Protein AF-A0A964XLP4-F1 (afdb_monomer_lite)

Structure (mmCIF, N/CA/C/O backbone):
data_AF-A0A964XLP4-F1
#
_entry.id   AF-A0A964XLP4-F1
#
loop_
_atom_site.group_PDB
_atom_site.id
_atom_site.type_symbol
_atom_site.label_atom_id
_atom_site.label_alt_id
_atom_site.label_comp_id
_atom_site.label_asym_id
_atom_site.label_entity_id
_atom_site.label_seq_id
_atom_site.pdbx_PDB_ins_code
_atom_site.Cartn_x
_atom_site.Cartn_y
_atom_site.Cartn_z
_atom_site.occupancy
_atom_site.B_iso_or_equiv
_atom_site.auth_seq_id
_atom_site.auth_comp_id
_atom_site.auth_asym_id
_atom_site.auth_atom_id
_atom_site.pdbx_PDB_model_num
ATOM 1 N N . MET A 1 1 ? -45.013 53.473 28.215 1.00 41.84 1 MET A N 1
ATOM 2 C CA . MET A 1 1 ? -43.738 53.244 28.934 1.00 41.84 1 MET A CA 1
ATOM 3 C C . MET A 1 1 ? -42.730 52.630 27.976 1.00 41.84 1 MET A C 1
ATOM 5 O O . MET A 1 1 ? -43.106 51.707 27.274 1.00 41.84 1 MET A O 1
ATOM 9 N N . ARG A 1 2 ? -41.480 53.121 28.043 1.00 40.34 2 ARG A N 1
ATOM 10 C CA . ARG A 1 2 ? -40.245 52.677 27.354 1.00 40.34 2 ARG A CA 1
ATOM 11 C C . ARG A 1 2 ? -40.160 52.920 25.839 1.00 40.34 2 ARG A C 1
ATOM 13 O O . ARG A 1 2 ? -41.098 52.615 25.129 1.00 40.34 2 ARG A O 1
ATOM 20 N N . LYS A 1 3 ? -39.030 53.311 25.247 1.00 38.38 3 LYS A N 1
ATOM 21 C CA . LYS A 1 3 ? -37.890 54.222 25.530 1.00 38.38 3 LYS A CA 1
ATOM 22 C C . LYS A 1 3 ? -36.868 53.878 24.427 1.00 38.38 3 LYS A C 1
ATOM 24 O O . LYS A 1 3 ? -36.442 52.736 24.420 1.00 38.38 3 LYS A O 1
ATOM 29 N N . TYR A 1 4 ? -36.497 54.869 23.603 1.00 44.38 4 TYR A N 1
ATOM 30 C CA . TYR A 1 4 ? -35.255 55.028 22.806 1.00 44.38 4 TYR A CA 1
ATOM 31 C C . TYR A 1 4 ? -34.842 53.901 21.824 1.00 44.38 4 TYR A C 1
ATOM 33 O O . TYR A 1 4 ? -34.983 52.726 22.102 1.00 44.38 4 TYR A O 1
ATOM 41 N N . GLY A 1 5 ? -34.266 54.166 20.655 1.00 41.31 5 GLY A N 1
ATOM 42 C CA . GLY A 1 5 ? -33.789 55.413 20.075 1.00 41.31 5 GLY A CA 1
ATOM 43 C C . GLY A 1 5 ? -33.195 55.130 18.692 1.00 41.31 5 GLY A C 1
ATOM 44 O O . GLY A 1 5 ? -32.629 54.067 18.449 1.00 41.31 5 GLY A O 1
ATOM 45 N N . LEU A 1 6 ? -33.363 56.093 17.788 1.00 47.62 6 LEU A N 1
ATOM 46 C CA . LEU A 1 6 ? -32.615 56.199 16.542 1.00 47.62 6 LEU A CA 1
ATOM 47 C C . LEU A 1 6 ? -31.110 56.295 16.841 1.00 47.62 6 LEU A C 1
ATOM 49 O O . LEU A 1 6 ? -30.729 56.980 17.790 1.00 47.62 6 LEU A O 1
ATOM 53 N N . SER A 1 7 ? -30.258 55.792 15.948 1.00 43.19 7 SER A N 1
ATOM 54 C CA . SER A 1 7 ? -29.447 56.686 15.103 1.00 43.19 7 SER A CA 1
ATOM 55 C C . SER A 1 7 ? -28.602 55.924 14.089 1.00 43.19 7 SER A C 1
ATOM 57 O O . SER A 1 7 ? -27.935 54.942 14.389 1.00 43.19 7 SER A O 1
ATOM 59 N N . ARG A 1 8 ? -28.667 56.442 12.864 1.00 48.50 8 ARG A N 1
ATOM 60 C CA . ARG A 1 8 ? -27.792 56.167 11.726 1.00 48.50 8 ARG A CA 1
ATOM 61 C C . ARG A 1 8 ? -26.376 56.648 12.044 1.00 48.50 8 ARG A C 1
ATOM 63 O O . ARG A 1 8 ? -26.252 57.716 12.635 1.00 48.50 8 ARG A O 1
ATOM 70 N N . LEU A 1 9 ? -25.349 55.986 11.516 1.00 43.62 9 LEU A N 1
ATOM 71 C CA . LEU A 1 9 ? -24.150 56.704 11.091 1.00 43.62 9 LEU A CA 1
ATOM 72 C C . LEU A 1 9 ? -23.551 56.076 9.828 1.00 43.62 9 LEU A C 1
ATOM 74 O O . LEU A 1 9 ? -23.306 54.877 9.738 1.00 43.62 9 LEU A O 1
ATOM 78 N N . THR A 1 10 ? -23.399 56.951 8.850 1.00 45.78 10 THR A N 1
ATOM 79 C CA . THR A 1 10 ? -22.838 56.788 7.512 1.00 45.78 10 THR A CA 1
ATOM 80 C C . THR A 1 10 ? -21.371 57.265 7.543 1.00 45.78 10 THR A C 1
ATOM 82 O O . THR A 1 10 ? -20.987 57.908 8.518 1.00 45.78 10 THR A O 1
ATOM 85 N N . VAL A 1 11 ? -20.649 57.107 6.415 1.00 40.97 11 VAL A N 1
ATOM 86 C CA . VAL A 1 11 ? -19.516 57.960 5.948 1.00 40.97 11 VAL A CA 1
ATOM 87 C C . VAL A 1 11 ? -18.145 57.625 6.593 1.00 40.97 11 VAL A C 1
A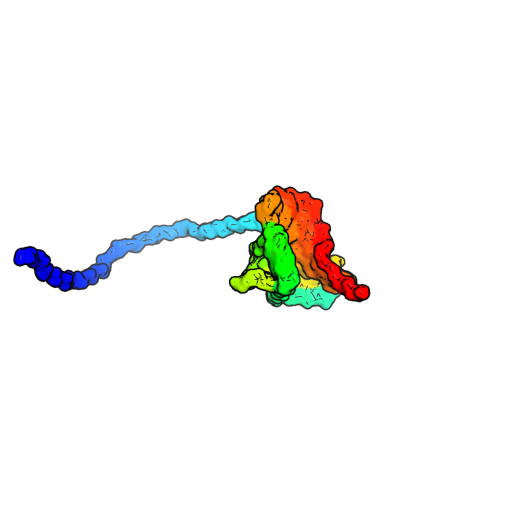TOM 89 O O . VAL A 1 11 ? -18.077 57.403 7.788 1.00 40.97 11 VAL A O 1
ATOM 92 N N . VAL A 1 12 ? -16.984 57.560 5.918 1.00 41.03 12 VAL A N 1
ATOM 93 C CA . VAL A 1 12 ? -16.548 57.792 4.523 1.00 41.03 12 VAL A CA 1
ATOM 94 C C . VAL A 1 12 ? -15.142 57.192 4.318 1.00 41.03 12 VAL A C 1
ATOM 96 O O . VAL A 1 12 ? -14.418 56.928 5.271 1.00 41.03 12 VAL A O 1
ATOM 99 N N . ALA A 1 13 ? -14.788 56.999 3.047 1.00 46.84 13 ALA A N 1
ATOM 100 C CA . ALA A 1 13 ? -13.478 56.655 2.498 1.00 46.84 13 ALA A CA 1
ATOM 101 C C . ALA A 1 13 ? -12.298 57.551 2.935 1.00 46.84 13 ALA A C 1
ATOM 103 O O . ALA A 1 13 ? -12.477 58.741 3.170 1.00 46.84 13 ALA A O 1
ATOM 104 N N . ALA A 1 14 ? -11.068 57.028 2.853 1.00 44.59 14 ALA A N 1
ATOM 105 C CA . ALA A 1 14 ? -9.903 57.827 2.459 1.00 44.59 14 ALA A CA 1
ATOM 106 C C . ALA A 1 14 ? -8.764 56.942 1.926 1.00 44.59 14 ALA A C 1
ATOM 108 O O . ALA A 1 14 ? -8.350 55.970 2.550 1.00 44.59 14 ALA A O 1
ATOM 109 N N . VAL A 1 15 ? -8.282 57.326 0.747 1.00 45.22 15 VAL A N 1
ATOM 110 C CA . VAL A 1 15 ? -7.099 56.834 0.038 1.00 45.22 15 VAL A CA 1
ATOM 111 C C . VAL A 1 15 ? -5.841 57.408 0.694 1.00 45.22 15 VAL A C 1
ATOM 113 O O . VAL A 1 15 ? -5.819 58.593 1.017 1.00 45.22 15 VAL A O 1
ATOM 116 N N . ALA A 1 16 ? -4.768 56.622 0.788 1.00 44.75 16 ALA A N 1
ATOM 117 C CA . ALA A 1 16 ? -3.410 57.158 0.861 1.00 44.75 16 ALA A CA 1
ATOM 118 C C . ALA A 1 16 ? -2.452 56.243 0.084 1.00 44.75 16 ALA A C 1
ATOM 120 O O . ALA A 1 16 ? -2.224 55.093 0.451 1.00 44.75 16 ALA A O 1
ATOM 121 N N . ALA A 1 17 ? -1.928 56.773 -1.018 1.00 45.12 17 ALA A N 1
ATOM 122 C CA . ALA A 1 17 ? -0.780 56.253 -1.747 1.00 45.12 17 ALA A CA 1
ATOM 123 C C . ALA A 1 17 ? 0.478 57.063 -1.371 1.00 45.12 17 ALA A C 1
ATOM 125 O O . ALA A 1 17 ? 0.342 58.217 -0.969 1.00 45.12 17 ALA A O 1
ATOM 126 N N . LEU A 1 18 ? 1.659 56.479 -1.650 1.00 41.94 18 LEU A N 1
ATOM 127 C CA . LEU A 1 18 ? 3.029 57.052 -1.609 1.00 41.94 18 LEU A CA 1
ATOM 128 C C . LEU A 1 18 ? 3.637 57.096 -0.182 1.00 41.94 18 LEU A C 1
ATOM 130 O O . LEU A 1 18 ? 2.966 57.507 0.748 1.00 41.94 18 LEU A O 1
ATOM 134 N N . ALA A 1 19 ? 4.878 56.688 0.117 1.00 47.44 19 ALA A N 1
ATOM 135 C CA . ALA A 1 19 ? 6.113 56.598 -0.661 1.00 47.44 19 ALA A CA 1
ATOM 136 C C . ALA A 1 19 ? 7.123 55.575 -0.052 1.00 47.44 19 ALA A C 1
ATOM 138 O O . ALA A 1 19 ? 6.924 55.059 1.042 1.00 47.44 19 ALA A O 1
ATOM 139 N N . LEU A 1 20 ? 8.188 55.312 -0.820 1.00 42.38 20 LEU A N 1
ATOM 140 C CA . LEU A 1 20 ? 9.244 54.275 -0.766 1.00 42.38 20 LEU A CA 1
ATOM 141 C C . LEU A 1 20 ? 10.141 54.272 0.511 1.00 42.38 20 LEU A C 1
ATOM 143 O O . LEU A 1 20 ? 10.105 55.233 1.277 1.00 42.38 20 LEU A O 1
ATOM 147 N N . PRO A 1 21 ? 11.007 53.248 0.717 1.00 49.59 21 PRO A N 1
ATOM 148 C CA . PRO A 1 21 ? 12.318 53.251 0.050 1.00 49.59 21 PRO A CA 1
ATOM 149 C C . PRO A 1 21 ? 12.729 51.915 -0.598 1.00 49.59 21 PRO A C 1
ATOM 151 O O . PRO A 1 21 ? 12.455 50.824 -0.106 1.00 49.59 21 PRO A O 1
ATOM 154 N N . LEU A 1 22 ? 13.459 52.054 -1.708 1.00 49.62 22 LEU A N 1
ATOM 155 C CA . LEU A 1 22 ? 14.300 51.037 -2.336 1.00 49.62 22 LEU A CA 1
ATOM 156 C C . LEU A 1 22 ? 15.326 50.499 -1.328 1.00 49.62 22 LEU A C 1
ATOM 158 O O . LEU A 1 22 ? 16.179 51.249 -0.858 1.00 49.62 22 LEU A O 1
ATOM 162 N N . GLY A 1 23 ? 15.280 49.198 -1.055 1.00 42.56 23 GLY A N 1
ATOM 163 C CA . GLY A 1 23 ? 16.354 48.467 -0.391 1.00 42.56 23 GLY A CA 1
ATOM 164 C C . GLY A 1 23 ? 16.802 47.314 -1.278 1.00 42.56 23 GLY A C 1
ATOM 165 O O . GLY A 1 23 ? 16.088 46.323 -1.403 1.00 42.56 23 GLY A O 1
ATOM 166 N N . LEU A 1 24 ? 17.975 47.442 -1.906 1.00 50.06 24 LEU A N 1
ATOM 167 C CA . LEU A 1 24 ? 18.703 46.289 -2.427 1.00 50.06 24 LEU A CA 1
ATOM 168 C C . LEU A 1 24 ? 19.108 45.406 -1.239 1.00 50.06 24 LEU A C 1
ATOM 170 O O . LEU A 1 24 ? 19.905 45.831 -0.407 1.00 50.06 24 LEU A O 1
ATOM 174 N N . ALA A 1 25 ? 18.619 44.169 -1.205 1.00 47.44 25 ALA A N 1
ATOM 175 C CA . ALA A 1 25 ? 19.251 43.086 -0.465 1.00 47.44 25 ALA A CA 1
ATOM 176 C C . ALA A 1 25 ? 19.436 41.902 -1.418 1.00 47.44 25 ALA A C 1
ATOM 178 O O . ALA A 1 25 ? 18.489 41.351 -1.973 1.00 47.44 25 ALA A O 1
ATOM 179 N N . SER A 1 26 ? 20.707 41.599 -1.650 1.00 42.03 26 SER A N 1
ATOM 180 C CA . SER A 1 26 ? 21.221 40.487 -2.431 1.00 42.03 26 SER A CA 1
ATOM 181 C C . SER A 1 26 ? 21.058 39.162 -1.682 1.00 42.03 26 SER A C 1
ATOM 183 O O . SER A 1 26 ? 21.219 39.125 -0.468 1.00 42.03 26 SER A O 1
ATOM 185 N N . ALA A 1 27 ? 20.884 38.098 -2.469 1.00 38.88 27 ALA A N 1
ATOM 186 C CA . ALA A 1 27 ? 21.245 36.706 -2.199 1.00 38.88 27 ALA A CA 1
ATOM 187 C C . ALA A 1 27 ? 20.562 35.980 -1.026 1.00 38.88 27 ALA A C 1
ATOM 189 O O . ALA A 1 27 ? 20.811 36.222 0.149 1.00 38.88 27 ALA A O 1
ATOM 190 N N . GLY A 1 28 ? 19.796 34.961 -1.403 1.00 37.84 28 GLY A N 1
ATOM 191 C CA . GLY A 1 28 ? 19.306 33.915 -0.520 1.00 37.84 28 GLY A CA 1
ATOM 192 C C . GLY A 1 28 ? 18.320 33.039 -1.271 1.00 37.84 28 GLY A C 1
ATOM 193 O O . GLY A 1 28 ? 17.127 33.083 -0.992 1.00 37.84 28 GLY A O 1
ATOM 194 N N . ALA A 1 29 ? 18.802 32.302 -2.278 1.00 39.09 29 ALA A N 1
ATOM 195 C CA . ALA A 1 29 ? 18.067 31.149 -2.776 1.00 39.09 29 ALA A CA 1
ATOM 196 C C . ALA A 1 29 ? 17.820 30.247 -1.564 1.00 39.09 29 ALA A C 1
ATOM 198 O O . ALA A 1 29 ? 18.768 29.787 -0.932 1.00 39.09 29 ALA A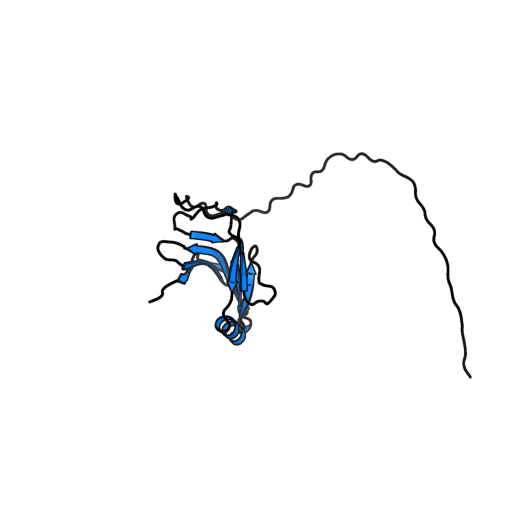 O 1
ATOM 199 N N . ALA A 1 30 ? 16.557 30.089 -1.178 1.00 40.69 30 ALA A N 1
ATOM 200 C CA . ALA A 1 30 ? 16.194 29.101 -0.186 1.00 40.69 30 ALA A CA 1
ATOM 201 C C . ALA A 1 30 ? 16.518 27.738 -0.798 1.00 40.69 30 ALA A C 1
ATOM 203 O O . ALA A 1 30 ? 15.863 27.306 -1.749 1.00 40.69 30 ALA A O 1
ATOM 204 N N . ASP A 1 31 ? 17.572 27.108 -0.285 1.00 34.12 31 ASP A N 1
ATOM 205 C CA . ASP A 1 31 ? 17.882 25.717 -0.555 1.00 34.12 31 ASP A CA 1
ATOM 206 C C . ASP A 1 31 ? 16.641 24.893 -0.217 1.00 34.12 31 ASP A C 1
ATOM 208 O O . ASP A 1 31 ? 16.244 24.753 0.944 1.00 34.12 31 ASP A O 1
ATOM 212 N N . HIS A 1 32 ? 16.002 24.346 -1.248 1.00 37.94 32 HIS A N 1
ATOM 213 C CA . HIS A 1 32 ? 15.092 23.234 -1.069 1.00 37.94 32 HIS A CA 1
ATOM 214 C C . HIS A 1 32 ? 15.925 22.084 -0.500 1.00 37.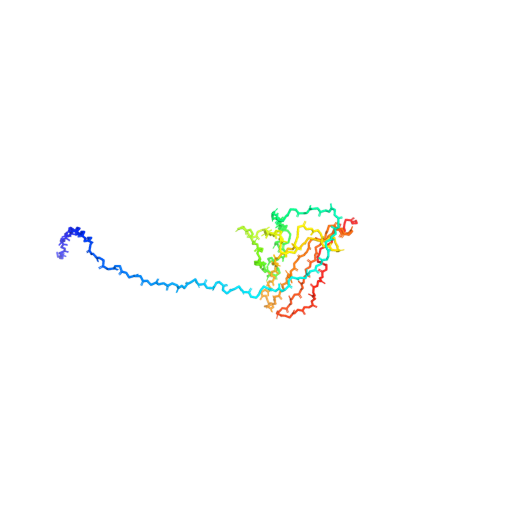94 32 HIS A C 1
ATOM 216 O O . HIS A 1 32 ? 16.598 21.370 -1.242 1.00 37.94 32 HIS A O 1
ATOM 222 N N . GLN A 1 33 ? 15.902 21.918 0.826 1.00 36.75 33 GLN A N 1
ATOM 223 C CA . GLN A 1 33 ? 16.370 20.703 1.480 1.00 36.75 33 GLN A CA 1
ATOM 224 C C . GLN A 1 33 ? 15.564 19.541 0.906 1.00 36.75 33 GLN A C 1
ATOM 226 O O . GLN A 1 33 ? 14.407 19.305 1.253 1.00 36.75 33 GLN A O 1
ATOM 231 N N . GLN A 1 34 ? 16.193 18.854 -0.039 1.00 37.66 34 GLN A N 1
ATOM 232 C CA . GLN A 1 34 ? 15.708 17.642 -0.653 1.00 37.66 34 GLN A CA 1
ATOM 233 C C . GLN A 1 34 ? 15.611 16.601 0.461 1.00 37.66 34 GLN A C 1
ATOM 235 O O . GLN A 1 34 ? 16.618 16.134 0.992 1.00 37.66 34 GLN A O 1
ATOM 240 N N . ALA A 1 35 ? 14.379 16.318 0.884 1.00 38.97 35 ALA A N 1
ATOM 241 C CA . ALA A 1 35 ? 14.094 15.263 1.836 1.00 38.97 35 ALA A CA 1
ATOM 242 C C . ALA A 1 35 ? 14.769 13.975 1.353 1.00 38.97 35 ALA A C 1
ATOM 244 O O . ALA A 1 35 ? 14.659 13.625 0.174 1.00 38.97 35 ALA A O 1
ATOM 245 N N . ASN A 1 36 ? 15.466 13.299 2.271 1.00 44.06 36 ASN A N 1
ATOM 246 C CA . ASN A 1 36 ? 16.066 11.988 2.060 1.00 44.06 36 ASN A CA 1
ATOM 247 C C . ASN A 1 36 ? 15.006 11.055 1.477 1.00 44.06 36 ASN A C 1
ATOM 249 O O . ASN A 1 36 ? 14.162 10.510 2.187 1.00 44.06 36 ASN A O 1
ATOM 253 N N . THR A 1 37 ? 15.037 10.922 0.157 1.00 41.53 37 THR A N 1
ATOM 254 C CA . THR A 1 37 ? 14.174 10.014 -0.576 1.00 41.53 37 THR A CA 1
ATOM 255 C C . THR A 1 37 ? 14.693 8.618 -0.250 1.00 41.53 37 THR A C 1
ATOM 257 O O . THR A 1 37 ? 15.904 8.401 -0.371 1.00 41.53 37 THR A O 1
ATOM 260 N N . PRO A 1 38 ? 13.854 7.673 0.206 1.00 43.53 38 PRO A N 1
ATOM 261 C CA . PRO A 1 38 ? 14.311 6.307 0.402 1.00 43.53 38 PRO A CA 1
ATOM 262 C C . PRO A 1 38 ? 14.932 5.815 -0.907 1.00 43.53 38 PRO A C 1
ATOM 264 O O . PRO A 1 38 ? 14.344 5.957 -1.980 1.00 43.53 38 PRO A O 1
ATOM 267 N N . LYS A 1 39 ? 16.168 5.315 -0.809 1.00 37.91 39 LYS A N 1
ATOM 268 C CA . LYS A 1 39 ? 16.957 4.810 -1.932 1.00 37.91 39 LYS A CA 1
ATOM 269 C C . LYS A 1 39 ? 16.124 3.763 -2.671 1.00 37.91 39 LYS A C 1
ATOM 271 O O . LYS A 1 39 ? 15.894 2.679 -2.143 1.00 37.91 39 LYS A O 1
ATOM 276 N N . ALA A 1 40 ? 15.656 4.123 -3.864 1.00 46.78 40 ALA A N 1
ATOM 277 C CA . ALA A 1 40 ? 14.913 3.235 -4.741 1.00 46.78 40 ALA A CA 1
ATOM 278 C C . ALA A 1 40 ? 15.720 1.951 -4.983 1.00 46.78 40 ALA A C 1
ATOM 280 O O . ALA A 1 40 ? 16.935 2.001 -5.205 1.00 46.78 40 ALA A O 1
ATOM 281 N N . ALA A 1 41 ? 15.048 0.802 -4.924 1.00 43.59 41 ALA A N 1
ATOM 282 C CA . ALA A 1 41 ? 15.621 -0.468 -5.337 1.00 43.59 41 ALA A CA 1
ATOM 283 C C . ALA A 1 41 ? 15.903 -0.402 -6.847 1.00 43.59 41 ALA A C 1
ATOM 285 O O . ALA A 1 41 ? 14.987 -0.427 -7.663 1.00 43.59 41 ALA A O 1
ATOM 286 N N . SER A 1 42 ? 17.173 -0.257 -7.223 1.00 44.09 42 SER A N 1
ATOM 287 C CA . SER A 1 42 ? 17.613 -0.246 -8.616 1.00 44.09 42 SER A CA 1
ATOM 288 C C . SER A 1 42 ? 17.590 -1.672 -9.171 1.00 44.09 42 SER A C 1
ATOM 290 O O . SER A 1 42 ? 18.538 -2.431 -8.962 1.00 44.09 42 SER A O 1
ATOM 292 N N . ALA A 1 43 ? 16.510 -2.053 -9.845 1.00 52.47 43 ALA A N 1
ATOM 293 C CA . ALA A 1 43 ? 16.462 -3.280 -10.632 1.00 52.47 43 ALA A CA 1
ATOM 294 C C . ALA A 1 43 ? 16.901 -3.000 -12.082 1.00 52.47 43 ALA A C 1
ATOM 296 O O . ALA A 1 43 ? 16.726 -1.896 -12.591 1.00 52.47 43 ALA A O 1
ATOM 297 N N . VAL A 1 44 ? 17.516 -3.987 -12.741 1.00 54.66 44 VAL A N 1
ATOM 298 C CA . VAL A 1 44 ? 17.974 -3.871 -14.137 1.00 54.66 44 VAL A CA 1
ATOM 299 C C . VAL A 1 44 ? 16.755 -3.926 -15.078 1.00 54.66 44 VAL A C 1
ATOM 301 O O . VAL A 1 44 ? 15.941 -4.836 -14.906 1.00 54.66 44 VAL A O 1
ATOM 304 N N . PRO A 1 45 ? 16.625 -3.020 -16.067 1.00 54.94 45 PRO A N 1
ATOM 305 C CA . PRO A 1 45 ? 15.492 -3.007 -16.993 1.00 54.94 45 PRO A CA 1
ATOM 306 C C . PRO A 1 45 ? 15.347 -4.299 -17.802 1.00 54.94 45 PRO A C 1
ATOM 308 O O . PRO A 1 45 ? 16.335 -4.797 -18.349 1.00 54.94 45 PRO A O 1
ATOM 311 N N . PHE A 1 46 ? 14.121 -4.808 -17.956 1.00 55.38 46 PHE A N 1
ATOM 312 C CA . PHE A 1 46 ? 13.834 -5.865 -18.928 1.00 55.38 46 PHE A CA 1
ATOM 313 C C . PHE A 1 46 ? 13.778 -5.274 -20.355 1.00 55.38 46 PHE A C 1
ATOM 315 O O . PHE A 1 46 ? 13.020 -4.329 -20.597 1.00 55.38 46 PHE A O 1
ATOM 322 N N . PRO A 1 47 ? 14.553 -5.791 -21.326 1.00 52.00 47 PRO A N 1
ATOM 323 C CA . PRO A 1 47 ? 14.562 -5.249 -22.681 1.00 52.00 47 PRO A CA 1
ATOM 324 C C . PRO A 1 47 ? 13.230 -5.513 -23.409 1.00 52.00 47 PRO A C 1
ATOM 326 O O . PRO A 1 47 ? 12.830 -6.660 -23.586 1.00 52.00 47 PRO A O 1
ATOM 329 N N . GLY A 1 48 ? 12.574 -4.448 -23.889 1.00 50.25 48 GLY A N 1
ATOM 330 C CA . GLY A 1 48 ? 11.550 -4.523 -24.946 1.00 50.25 48 GLY A CA 1
ATOM 331 C C . GLY A 1 48 ? 10.121 -4.088 -24.596 1.00 50.25 48 GLY A C 1
ATOM 332 O O . GLY A 1 48 ? 9.352 -3.834 -25.519 1.00 50.25 48 GLY A O 1
ATOM 333 N N . ALA A 1 49 ? 9.752 -3.936 -23.321 1.00 57.84 49 ALA A N 1
ATOM 334 C CA . ALA A 1 49 ? 8.428 -3.431 -22.933 1.00 57.84 49 ALA A CA 1
ATOM 335 C C . ALA A 1 49 ? 8.543 -2.011 -22.358 1.00 57.84 49 ALA A C 1
ATOM 337 O O . ALA A 1 49 ? 8.902 -1.832 -21.196 1.00 57.84 49 ALA A O 1
ATOM 338 N N . TYR A 1 50 ? 8.254 -1.004 -23.188 1.00 52.97 50 TYR A N 1
ATOM 339 C CA . TYR A 1 50 ? 8.090 0.373 -22.723 1.00 52.97 50 TYR A CA 1
ATOM 340 C C . TYR A 1 50 ? 6.778 0.490 -21.949 1.00 52.97 50 TYR A C 1
ATOM 342 O O . TYR A 1 50 ? 5.715 0.149 -22.475 1.00 52.97 50 TYR A O 1
ATOM 350 N N . ILE A 1 51 ? 6.850 0.992 -20.720 1.00 64.62 51 ILE A N 1
ATOM 351 C CA . ILE A 1 51 ? 5.669 1.332 -19.930 1.00 64.62 51 ILE A CA 1
ATOM 352 C C . ILE A 1 51 ? 5.702 2.830 -19.735 1.00 64.62 51 ILE A C 1
ATOM 354 O O . ILE A 1 51 ? 6.649 3.356 -19.160 1.00 64.62 51 ILE A O 1
ATOM 358 N N . SER A 1 52 ? 4.667 3.507 -20.239 1.00 55.06 52 SER A N 1
ATOM 359 C CA . SER A 1 52 ? 4.541 4.953 -20.089 1.00 55.06 52 SER A CA 1
ATOM 360 C C . SER A 1 52 ? 4.747 5.330 -18.616 1.00 55.06 52 SER A C 1
ATOM 362 O O . SER A 1 52 ? 3.995 4.844 -17.767 1.00 55.06 52 SER A O 1
ATOM 364 N N . PRO A 1 53 ? 5.716 6.205 -18.290 1.00 57.31 53 PRO A N 1
ATOM 365 C CA . PRO A 1 53 ? 5.895 6.700 -16.924 1.00 57.31 53 PRO A CA 1
ATOM 366 C C . PRO A 1 53 ? 4.788 7.655 -16.498 1.00 57.31 53 PRO A C 1
ATOM 368 O O . PRO A 1 53 ? 4.734 8.090 -15.349 1.00 57.31 53 PRO A O 1
ATOM 371 N N . TRP A 1 54 ? 3.937 8.036 -17.447 1.00 59.53 54 TRP A N 1
ATOM 372 C CA . TRP A 1 54 ? 2.813 8.921 -17.241 1.00 59.53 54 TRP A CA 1
ATOM 373 C C . TRP A 1 54 ? 1.540 8.085 -17.234 1.00 59.53 54 TRP A C 1
ATOM 375 O O . TRP A 1 54 ? 1.243 7.378 -18.201 1.00 59.53 54 TRP A O 1
ATOM 385 N N . GLY A 1 55 ? 0.796 8.174 -16.137 1.00 68.19 55 GLY A N 1
ATOM 386 C CA . GLY A 1 55 ? -0.479 7.493 -15.966 1.00 68.19 55 GLY A CA 1
ATOM 387 C C . GLY A 1 55 ? -0.776 7.177 -14.507 1.00 68.19 55 GLY A C 1
ATOM 388 O O . GLY A 1 55 ? 0.102 7.221 -13.641 1.00 68.19 55 GLY A O 1
ATOM 389 N N . SER A 1 56 ? -2.033 6.845 -14.245 1.00 77.19 56 SER A N 1
ATOM 390 C CA . SER A 1 56 ? -2.479 6.240 -12.998 1.00 77.19 56 SER A CA 1
ATOM 391 C C . SER A 1 56 ? -3.159 4.914 -13.300 1.00 77.19 56 SER A C 1
ATOM 393 O O . SER A 1 56 ? -3.819 4.764 -14.327 1.00 77.19 56 SER A O 1
ATOM 395 N N . ALA A 1 57 ? -2.985 3.949 -12.406 1.00 79.75 57 ALA A N 1
ATOM 396 C CA . ALA A 1 57 ? -3.891 2.820 -12.306 1.00 79.75 57 ALA A CA 1
ATOM 397 C C . ALA A 1 57 ? -4.970 3.172 -11.283 1.00 79.75 57 ALA A C 1
ATOM 399 O O . ALA A 1 57 ? -4.654 3.634 -10.188 1.00 79.75 57 ALA A O 1
ATOM 400 N N . ASP A 1 58 ? -6.228 2.954 -11.636 1.00 87.38 58 ASP A N 1
ATOM 401 C CA . ASP A 1 58 ? -7.360 3.153 -10.740 1.00 87.38 58 ASP A CA 1
ATOM 402 C C . ASP A 1 58 ? -7.901 1.796 -10.305 1.00 87.38 58 ASP A C 1
ATOM 404 O O . ASP A 1 58 ? -8.204 0.933 -11.131 1.00 87.38 58 ASP A O 1
ATOM 408 N N . VAL A 1 59 ? -7.999 1.606 -8.992 1.00 87.94 59 VAL A N 1
ATOM 409 C CA . VAL A 1 59 ? -8.488 0.376 -8.373 1.00 87.94 59 VAL A CA 1
ATOM 410 C C . VAL A 1 59 ? -9.793 0.691 -7.665 1.00 87.94 59 VAL A C 1
ATOM 412 O O . VAL A 1 59 ? -9.828 1.503 -6.743 1.00 87.94 59 VAL A O 1
ATOM 415 N N . ALA A 1 60 ? -10.867 0.036 -8.094 1.00 91.75 60 ALA A N 1
ATOM 416 C CA . ALA A 1 60 ? -12.147 0.074 -7.403 1.00 91.75 60 ALA A CA 1
ATOM 417 C C . ALA A 1 60 ? -12.209 -1.040 -6.351 1.00 91.75 60 ALA A C 1
ATOM 419 O O . ALA A 1 60 ? -11.813 -2.179 -6.606 1.00 91.75 60 ALA A O 1
ATOM 420 N N . LEU A 1 61 ? -12.747 -0.718 -5.179 1.00 92.06 61 LEU A N 1
ATOM 421 C CA . LEU A 1 61 ? -13.094 -1.693 -4.155 1.00 92.06 61 LEU A CA 1
ATOM 422 C C . LEU A 1 61 ? -14.480 -2.255 -4.470 1.00 92.06 61 LEU A C 1
ATOM 424 O O . LEU A 1 61 ? -15.434 -1.504 -4.701 1.00 92.06 61 LEU A O 1
ATOM 428 N N . SER A 1 62 ? -14.601 -3.581 -4.481 1.00 92.94 62 SER A N 1
ATOM 429 C CA . SER A 1 62 ? -15.895 -4.214 -4.715 1.00 92.94 62 SER A CA 1
ATOM 430 C C . SER A 1 62 ? -16.860 -3.927 -3.551 1.00 92.94 62 SER A C 1
ATOM 432 O O . SER A 1 62 ? -16.416 -3.679 -2.423 1.00 92.94 62 SER A O 1
ATOM 434 N N . PRO A 1 63 ? -18.186 -3.957 -3.779 1.00 96.06 63 PRO A N 1
ATOM 435 C CA . PRO A 1 63 ? -19.167 -3.835 -2.701 1.00 96.06 63 PRO A CA 1
ATOM 436 C C . PRO A 1 63 ? -18.938 -4.837 -1.561 1.00 96.06 63 PRO A C 1
ATOM 438 O O . PRO A 1 63 ? -19.092 -4.479 -0.397 1.00 96.06 63 PRO A O 1
ATOM 441 N N . GLU A 1 64 ? -18.519 -6.059 -1.887 1.00 95.62 64 GLU A N 1
ATOM 442 C CA . GLU A 1 64 ? -18.232 -7.125 -0.925 1.00 95.62 64 GLU A CA 1
ATOM 443 C C . GLU A 1 64 ? -17.008 -6.787 -0.068 1.00 95.62 64 GLU A C 1
ATOM 445 O O . GLU A 1 64 ? -17.046 -6.960 1.148 1.00 95.62 64 GLU A O 1
ATOM 450 N N . ALA A 1 65 ? -15.942 -6.255 -0.677 1.00 93.19 65 ALA A N 1
ATOM 451 C CA . ALA A 1 65 ? -14.754 -5.819 0.054 1.00 93.19 65 ALA A CA 1
ATOM 452 C C . ALA A 1 65 ? -15.078 -4.661 1.010 1.00 93.19 65 ALA A C 1
ATOM 454 O O . ALA A 1 65 ? -14.659 -4.679 2.167 1.00 93.19 65 ALA A O 1
ATOM 455 N N . LEU A 1 66 ? -15.871 -3.688 0.550 1.00 96.25 66 LEU A N 1
ATOM 456 C CA . LEU A 1 66 ? -16.323 -2.564 1.373 1.00 96.25 66 LEU A CA 1
ATOM 457 C C . LEU A 1 66 ? -17.186 -3.035 2.550 1.00 96.25 66 LEU A C 1
ATOM 459 O O . LEU A 1 66 ? -16.944 -2.630 3.685 1.00 96.25 66 LEU A O 1
ATOM 463 N N . GLN A 1 67 ? -18.146 -3.928 2.299 1.00 97.12 67 GLN A N 1
ATOM 464 C CA . GLN A 1 67 ? -18.992 -4.499 3.347 1.00 97.12 67 GLN A CA 1
ATOM 465 C C . GLN A 1 67 ? -18.172 -5.308 4.358 1.00 97.12 67 GLN A C 1
ATOM 467 O O . GLN A 1 67 ? -18.396 -5.200 5.563 1.00 97.12 67 GLN A O 1
ATOM 472 N N . TRP A 1 68 ? -17.212 -6.107 3.888 1.00 96.69 68 TRP A N 1
ATOM 473 C CA . TRP A 1 68 ? -16.320 -6.864 4.761 1.00 96.69 68 TRP A CA 1
ATOM 474 C C . TRP A 1 68 ? -15.476 -5.942 5.648 1.00 96.69 68 TRP A C 1
ATOM 476 O O . TRP A 1 68 ? -15.357 -6.197 6.850 1.00 96.69 68 TRP A O 1
ATOM 486 N N . MET A 1 69 ? -14.927 -4.862 5.085 1.00 96.69 69 MET A N 1
ATOM 487 C CA . MET A 1 69 ? -14.159 -3.875 5.843 1.00 96.69 69 MET A CA 1
ATOM 488 C C . MET A 1 69 ? -15.012 -3.200 6.917 1.00 96.69 69 MET A C 1
ATOM 490 O O . MET A 1 69 ? -14.589 -3.130 8.070 1.00 96.69 69 MET A O 1
ATOM 494 N N . GLU A 1 70 ? -16.222 -2.760 6.563 1.00 97.00 70 GLU A N 1
ATOM 495 C CA . GLU A 1 70 ? -17.165 -2.150 7.503 1.00 97.00 70 GLU A CA 1
ATOM 496 C C . GLU A 1 70 ? -17.518 -3.114 8.643 1.00 97.00 70 GLU A C 1
ATOM 498 O O . GLU A 1 70 ? -17.347 -2.778 9.816 1.00 97.00 70 GLU A O 1
ATOM 503 N N . ALA A 1 71 ? -17.925 -4.342 8.308 1.00 97.38 71 ALA A N 1
ATOM 504 C CA . ALA A 1 71 ? -18.281 -5.367 9.288 1.00 97.38 71 ALA A CA 1
ATOM 505 C C . ALA A 1 71 ? -17.105 -5.751 10.203 1.00 97.38 71 ALA A C 1
ATOM 507 O O . ALA A 1 71 ? -17.311 -6.111 11.362 1.00 97.38 71 ALA A O 1
ATOM 508 N N . SER A 1 72 ? -15.876 -5.656 9.692 1.00 97.12 72 SER A N 1
ATOM 509 C CA . SER A 1 72 ? -14.652 -5.959 10.437 1.00 97.12 72 SER A CA 1
ATOM 510 C C . SER A 1 72 ? -14.079 -4.746 11.177 1.00 97.12 72 SER A C 1
ATOM 512 O O . SER A 1 72 ? -13.059 -4.882 11.843 1.00 97.12 72 SER A O 1
ATOM 514 N N . GLY A 1 73 ? -14.677 -3.554 11.064 1.00 97.31 73 GLY A N 1
ATOM 515 C CA . GLY A 1 73 ? -14.129 -2.331 11.660 1.00 97.31 73 GLY A CA 1
ATOM 516 C C . GLY A 1 73 ? -12.744 -1.959 11.114 1.00 97.31 73 GLY A C 1
ATOM 517 O O . GLY A 1 73 ? -11.882 -1.503 11.872 1.00 97.31 73 GLY A O 1
ATOM 518 N N . ILE A 1 74 ? -12.513 -2.204 9.822 1.00 97.81 74 ILE A N 1
ATOM 519 C CA . ILE A 1 74 ? -11.271 -1.895 9.109 1.00 97.81 74 ILE A CA 1
ATOM 520 C C . ILE A 1 74 ? -11.468 -0.629 8.275 1.00 97.81 74 ILE A C 1
ATOM 522 O O . ILE A 1 74 ? -12.378 -0.553 7.453 1.00 97.81 74 ILE A O 1
ATOM 526 N N . THR A 1 75 ? -10.579 0.347 8.436 1.00 97.06 75 THR A N 1
ATOM 527 C CA . THR A 1 75 ? -10.468 1.499 7.534 1.00 97.06 75 THR A CA 1
ATOM 528 C C . THR A 1 75 ? -9.267 1.338 6.611 1.00 97.06 75 THR A C 1
ATOM 530 O O . THR A 1 75 ? -8.281 0.689 6.968 1.00 97.06 75 THR A O 1
ATOM 533 N N . LEU A 1 76 ? -9.359 1.923 5.417 1.00 97.19 76 LEU A N 1
ATOM 534 C CA . LEU A 1 76 ? -8.294 1.942 4.420 1.00 97.19 76 LEU A CA 1
ATOM 535 C C . LEU A 1 76 ? -7.908 3.384 4.107 1.00 97.19 76 LEU A C 1
ATOM 537 O O . LEU A 1 76 ? -8.768 4.216 3.817 1.00 97.19 76 LEU A O 1
ATOM 541 N N . GLU A 1 77 ? -6.611 3.653 4.120 1.00 97.19 77 GLU A N 1
ATOM 542 C CA . GLU A 1 77 ? -6.029 4.942 3.773 1.00 97.19 77 GLU A CA 1
ATOM 543 C C . GLU A 1 77 ? -4.977 4.763 2.679 1.00 97.19 77 GLU A C 1
ATOM 545 O O . GLU A 1 77 ? -4.233 3.781 2.656 1.00 97.19 77 GLU A O 1
ATOM 550 N N . ALA A 1 78 ? -4.890 5.741 1.781 1.00 96.31 78 ALA A N 1
ATOM 551 C CA . ALA A 1 78 ? -3.829 5.799 0.792 1.00 96.31 78 ALA A CA 1
ATOM 552 C C . ALA A 1 78 ? -2.584 6.469 1.383 1.00 96.31 78 ALA A C 1
ATOM 554 O O . ALA A 1 78 ? -2.662 7.541 1.987 1.00 96.31 78 ALA A O 1
ATOM 555 N N . ILE A 1 79 ? -1.424 5.865 1.149 1.00 95.56 79 ILE A N 1
ATOM 556 C CA . ILE A 1 79 ? -0.119 6.445 1.454 1.00 95.56 79 ILE A CA 1
ATOM 557 C C . ILE A 1 79 ? 0.399 7.107 0.180 1.00 95.56 79 ILE A C 1
ATOM 559 O O . ILE A 1 79 ? 0.556 6.455 -0.856 1.00 95.56 79 ILE A O 1
ATOM 563 N N . ALA A 1 80 ? 0.675 8.408 0.259 1.00 92.69 80 ALA A N 1
ATOM 564 C CA . ALA A 1 80 ? 1.116 9.199 -0.882 1.00 92.69 80 ALA A CA 1
ATOM 565 C C . ALA A 1 80 ? 2.315 8.551 -1.612 1.00 92.69 80 ALA A C 1
ATOM 567 O O . ALA A 1 80 ? 3.215 8.012 -0.963 1.00 92.69 80 ALA A O 1
ATOM 568 N N . PRO A 1 81 ? 2.372 8.644 -2.953 1.00 91.12 81 PRO A N 1
ATOM 569 C CA . PRO A 1 81 ? 1.486 9.401 -3.842 1.00 91.12 81 PRO A CA 1
ATOM 570 C C . PRO A 1 81 ? 0.168 8.709 -4.239 1.00 91.12 81 PRO A C 1
ATOM 572 O O . PRO A 1 81 ? -0.532 9.243 -5.103 1.00 91.12 81 PRO A O 1
ATOM 575 N N . PHE A 1 82 ? -0.210 7.582 -3.624 1.00 92.56 82 PHE A N 1
ATOM 576 C CA . PHE A 1 82 ? -1.556 7.033 -3.823 1.00 92.56 82 PHE A CA 1
ATOM 577 C C . PHE A 1 82 ? -2.595 8.017 -3.294 1.00 92.56 82 PHE A C 1
ATOM 579 O O . PHE A 1 82 ? -2.330 8.784 -2.362 1.00 92.56 82 PHE A O 1
ATOM 586 N N . LYS A 1 83 ? -3.789 7.996 -3.883 1.00 95.69 83 LYS A N 1
ATOM 587 C CA . LYS A 1 83 ? -4.900 8.845 -3.442 1.00 95.69 83 LYS A CA 1
ATOM 588 C C . LYS A 1 83 ? -6.173 8.032 -3.380 1.00 95.69 83 LYS A C 1
ATOM 590 O O . LYS A 1 83 ? -6.550 7.430 -4.382 1.00 95.69 83 LYS A O 1
ATOM 595 N N . MET A 1 84 ? -6.851 8.078 -2.237 1.00 97.44 84 MET A N 1
ATOM 596 C CA . MET A 1 84 ? -8.222 7.587 -2.142 1.00 97.44 84 MET A CA 1
ATOM 597 C C . MET A 1 84 ? -9.109 8.363 -3.116 1.00 97.44 84 MET A C 1
ATOM 599 O O . MET A 1 84 ? -8.944 9.574 -3.295 1.00 97.44 84 MET A O 1
ATOM 603 N N . HIS A 1 85 ? -10.049 7.668 -3.746 1.00 96.75 85 HIS A N 1
ATOM 604 C CA . HIS A 1 85 ? -11.131 8.314 -4.478 1.00 96.75 85 HIS A CA 1
ATOM 605 C C . HIS A 1 85 ? -12.010 9.109 -3.507 1.00 96.75 85 HIS A C 1
ATOM 607 O O . HIS A 1 85 ? -12.103 8.782 -2.324 1.00 96.75 85 HIS A O 1
ATOM 613 N N . ALA A 1 86 ? -12.653 10.172 -3.997 1.00 95.38 86 ALA A N 1
ATOM 614 C CA . ALA A 1 86 ? -13.429 11.087 -3.153 1.00 95.38 86 ALA A CA 1
ATOM 615 C C . ALA A 1 86 ? -14.634 10.417 -2.469 1.00 95.38 86 ALA A C 1
ATOM 617 O O . ALA A 1 86 ? -15.079 10.873 -1.420 1.00 95.38 86 ALA A O 1
ATOM 618 N N . ASP A 1 87 ? -15.151 9.338 -3.056 1.00 94.06 87 ASP A N 1
ATOM 619 C CA . ASP A 1 87 ? -16.233 8.524 -2.502 1.00 94.06 87 ASP A CA 1
ATOM 620 C C . ASP A 1 87 ? -15.740 7.422 -1.544 1.00 94.06 87 ASP A C 1
ATOM 622 O O . ASP A 1 87 ? -16.555 6.715 -0.954 1.00 94.06 87 ASP A O 1
ATOM 626 N N . GLY A 1 88 ? -14.420 7.258 -1.392 1.00 93.25 88 GLY A N 1
ATOM 627 C CA . GLY A 1 88 ? -13.802 6.211 -0.579 1.00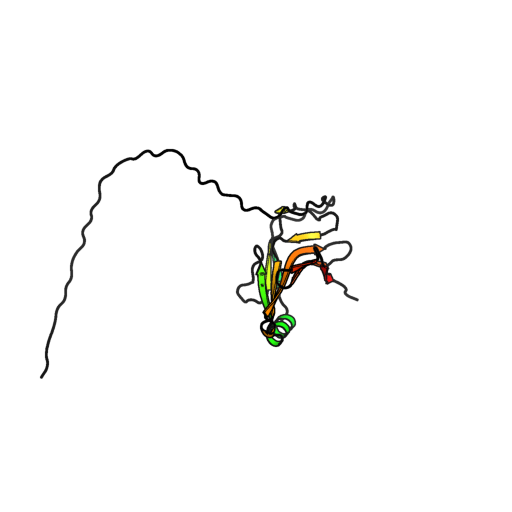 93.25 88 GLY A CA 1
ATOM 628 C C . GLY A 1 88 ? -13.943 4.795 -1.147 1.00 93.25 88 GLY A C 1
ATOM 629 O O . GLY A 1 88 ? -13.622 3.834 -0.450 1.00 93.25 88 GLY A O 1
ATOM 630 N N . ARG A 1 89 ? -14.410 4.631 -2.392 1.00 95.31 89 ARG A N 1
ATOM 631 C CA . ARG A 1 89 ? -14.711 3.317 -2.996 1.00 95.31 89 ARG A CA 1
ATOM 632 C C . ARG A 1 89 ? -13.592 2.784 -3.883 1.00 95.31 89 ARG A C 1
ATOM 634 O O . ARG A 1 89 ? -13.788 1.836 -4.638 1.00 95.31 89 ARG A O 1
ATOM 641 N N . GLY A 1 90 ? -12.421 3.387 -3.796 1.00 94.69 90 GLY A N 1
ATOM 642 C CA . GLY A 1 90 ? -11.279 3.049 -4.619 1.00 94.69 90 GLY A CA 1
ATOM 643 C C . GLY A 1 90 ? -10.105 3.963 -4.338 1.00 94.69 90 GLY A C 1
ATOM 644 O O . GLY A 1 90 ? -10.151 4.826 -3.454 1.00 94.69 90 GLY A O 1
ATOM 645 N N . PHE A 1 91 ? -9.036 3.759 -5.089 1.00 94.88 91 PHE A N 1
ATOM 646 C CA . PHE A 1 91 ? -7.837 4.574 -5.019 1.00 94.88 91 PHE A CA 1
ATOM 647 C C . PHE A 1 91 ? -7.121 4.607 -6.366 1.00 94.88 91 PHE A C 1
ATOM 649 O O . PHE A 1 91 ? -7.214 3.689 -7.178 1.00 94.88 91 PHE A O 1
ATOM 656 N N . SER A 1 92 ? -6.381 5.688 -6.580 1.00 92.62 92 SER A N 1
ATOM 657 C CA . SER A 1 92 ? -5.497 5.875 -7.726 1.00 92.62 92 SER A CA 1
ATOM 658 C C . SER A 1 92 ? -4.047 5.652 -7.315 1.00 92.62 92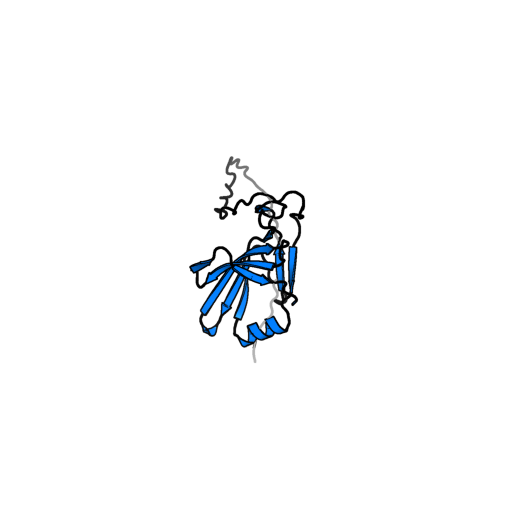 SER A C 1
ATOM 660 O O . SER A 1 92 ? -3.605 6.086 -6.245 1.00 92.62 92 SER A O 1
ATOM 662 N N . MET A 1 93 ? -3.305 4.990 -8.193 1.00 89.50 93 MET A N 1
ATOM 663 C CA . MET A 1 93 ? -1.896 4.661 -8.046 1.00 89.50 93 MET A CA 1
ATOM 664 C C . MET A 1 93 ? -1.134 5.302 -9.208 1.00 89.50 93 MET A C 1
ATOM 666 O O . MET A 1 93 ? -1.236 4.819 -10.339 1.00 89.50 93 MET A O 1
ATOM 670 N N . PRO A 1 94 ? -0.391 6.396 -8.998 1.00 83.38 94 PRO A N 1
ATOM 671 C CA . PRO A 1 94 ? 0.435 6.944 -10.062 1.00 83.38 94 PRO A CA 1
ATOM 672 C C . PRO A 1 94 ? 1.573 5.973 -10.374 1.00 83.38 94 PRO A C 1
ATOM 674 O O . PRO A 1 94 ? 2.236 5.474 -9.461 1.00 83.38 94 PRO A O 1
ATOM 677 N N . ILE A 1 95 ? 1.796 5.715 -11.661 1.00 76.31 95 ILE A N 1
ATOM 678 C CA . ILE A 1 95 ? 2.932 4.905 -12.106 1.00 76.31 95 ILE A CA 1
ATOM 679 C C . ILE A 1 95 ? 4.214 5.614 -11.659 1.00 76.31 95 ILE A C 1
ATOM 681 O O . ILE A 1 95 ? 4.391 6.817 -11.865 1.00 76.31 95 ILE A O 1
ATOM 685 N N . GLY A 1 96 ? 5.098 4.879 -10.989 1.00 64.00 96 GLY A N 1
ATOM 686 C CA . GLY A 1 96 ? 6.342 5.433 -10.484 1.00 64.00 96 GLY A CA 1
ATOM 687 C C . GLY A 1 96 ? 7.385 5.600 -11.568 1.00 64.00 96 GLY A C 1
ATOM 688 O O . GLY A 1 96 ? 8.152 4.674 -11.799 1.00 64.00 96 GLY A O 1
ATOM 689 N N . SER A 1 97 ? 7.518 6.800 -12.135 1.00 50.41 97 SER A N 1
ATOM 690 C CA . SER A 1 97 ? 8.641 7.128 -13.032 1.00 50.41 97 SER A CA 1
ATOM 691 C C . SER A 1 97 ? 10.014 7.135 -12.335 1.00 50.41 97 SER A C 1
ATOM 693 O O . SER A 1 97 ? 11.046 7.297 -12.981 1.00 50.41 97 SER A O 1
ATOM 695 N N . THR A 1 98 ? 10.068 6.961 -11.008 1.00 53.88 98 THR A N 1
ATOM 696 C CA . THR A 1 98 ? 11.310 7.066 -10.226 1.00 53.88 98 THR A CA 1
ATOM 697 C C . THR A 1 98 ? 12.197 5.821 -10.287 1.00 53.88 98 THR A C 1
ATOM 699 O O . THR A 1 98 ? 13.367 5.914 -9.923 1.00 53.88 98 THR A O 1
ATOM 702 N N . ALA A 1 99 ? 11.680 4.683 -10.764 1.00 55.97 99 ALA A N 1
ATOM 703 C CA . ALA A 1 99 ? 12.455 3.459 -11.007 1.00 55.97 99 ALA A CA 1
ATOM 704 C C . ALA A 1 99 ? 12.736 3.205 -12.506 1.00 55.97 99 ALA A C 1
ATOM 706 O O . ALA A 1 99 ? 13.390 2.224 -12.846 1.00 55.97 99 ALA A O 1
ATOM 707 N N . GLY A 1 100 ? 12.299 4.119 -13.384 1.00 56.75 100 GLY A N 1
ATOM 708 C CA . GLY A 1 100 ? 12.407 4.032 -14.840 1.00 56.75 100 GLY A CA 1
ATOM 709 C C . GLY A 1 100 ? 11.157 3.473 -15.532 1.00 56.75 100 GLY A C 1
ATOM 710 O O . GLY A 1 100 ? 10.313 2.823 -14.925 1.00 56.75 100 GLY A O 1
ATOM 711 N N . ASP A 1 101 ? 11.050 3.754 -16.830 1.00 64.62 101 ASP A N 1
ATOM 712 C CA . ASP A 1 101 ? 9.849 3.555 -17.665 1.00 64.62 101 ASP A CA 1
ATOM 713 C C . ASP A 1 101 ? 9.745 2.120 -18.219 1.00 64.62 101 ASP A C 1
ATOM 715 O O . ASP A 1 101 ? 9.527 1.887 -19.415 1.00 64.62 101 ASP A O 1
ATOM 719 N N . HIS A 1 102 ? 10.023 1.134 -17.372 1.00 66.12 102 HIS A N 1
ATOM 720 C CA . HIS A 1 102 ? 10.219 -0.249 -17.789 1.00 66.12 102 HIS A CA 1
ATOM 721 C C . HIS A 1 102 ? 9.715 -1.236 -16.743 1.00 66.12 102 HIS A C 1
ATOM 723 O O . HIS A 1 102 ? 9.582 -0.922 -15.561 1.00 66.12 102 HIS A O 1
ATOM 729 N N . LEU A 1 103 ? 9.482 -2.467 -17.194 1.00 77.00 103 LEU A N 1
ATOM 730 C CA . LEU A 1 103 ? 9.402 -3.600 -16.286 1.00 77.00 103 LEU A CA 1
ATOM 731 C C . LEU A 1 103 ? 10.774 -3.853 -15.676 1.00 77.00 103 LEU A C 1
ATOM 733 O O . LEU A 1 103 ? 11.771 -3.943 -16.400 1.00 77.00 103 LEU A O 1
ATOM 737 N N . ASP A 1 104 ? 10.816 -4.018 -14.360 1.00 77.81 104 ASP A N 1
ATOM 738 C CA . ASP A 1 104 ? 12.024 -4.498 -13.706 1.00 77.81 104 ASP A CA 1
ATOM 739 C C . ASP A 1 104 ? 12.400 -5.916 -14.171 1.00 77.81 104 ASP A C 1
ATOM 741 O O . ASP A 1 104 ? 11.656 -6.595 -14.886 1.00 77.81 104 ASP A O 1
ATOM 745 N N . SER A 1 105 ? 13.564 -6.401 -13.739 1.00 80.69 105 SER A N 1
ATOM 746 C CA . SER A 1 105 ? 14.052 -7.742 -14.081 1.00 80.69 105 SER A CA 1
ATOM 747 C C . SER A 1 105 ? 13.120 -8.884 -13.649 1.00 80.69 105 SER A C 1
ATOM 749 O O . SER A 1 105 ? 13.308 -10.019 -14.087 1.00 80.69 105 SER A O 1
ATOM 751 N N . GLN A 1 106 ? 12.118 -8.613 -12.808 1.00 81.25 106 GLN A N 1
ATOM 752 C CA . GLN A 1 106 ? 11.106 -9.572 -12.374 1.00 81.25 106 GLN A CA 1
ATOM 753 C C . GLN A 1 106 ? 9.784 -9.429 -13.143 1.00 81.25 106 GLN A C 1
ATOM 755 O O . GLN A 1 106 ? 8.825 -10.123 -12.802 1.00 81.25 106 GLN A O 1
ATOM 760 N N . GLY A 1 107 ? 9.716 -8.578 -14.171 1.00 82.75 107 GLY A N 1
ATOM 761 C CA . GLY A 1 107 ? 8.515 -8.380 -14.977 1.00 82.75 107 GLY A CA 1
ATOM 762 C C . GLY A 1 107 ? 7.441 -7.557 -14.263 1.00 82.75 107 GLY A C 1
ATOM 763 O O . GLY A 1 107 ? 6.248 -7.815 -14.468 1.00 82.75 107 GLY A O 1
ATOM 764 N N . ARG A 1 108 ? 7.836 -6.613 -13.396 1.00 84.94 108 ARG A N 1
ATOM 765 C CA . ARG A 1 108 ? 6.915 -5.807 -12.579 1.00 84.94 108 ARG A CA 1
ATOM 766 C C . ARG A 1 108 ? 7.014 -4.312 -12.852 1.00 84.94 108 ARG A C 1
ATOM 768 O O . ARG A 1 108 ? 8.064 -3.803 -13.228 1.00 84.94 108 ARG A O 1
ATOM 775 N N . ILE A 1 109 ? 5.917 -3.621 -12.568 1.00 82.69 109 ILE A N 1
ATOM 776 C CA . ILE A 1 109 ? 5.782 -2.166 -12.577 1.00 82.69 109 ILE A CA 1
ATOM 777 C C . ILE A 1 109 ? 5.823 -1.675 -11.135 1.00 82.69 109 ILE A C 1
ATOM 779 O O . ILE A 1 109 ? 5.072 -2.173 -10.294 1.00 82.69 109 ILE A O 1
ATOM 783 N N . TYR A 1 110 ? 6.675 -0.692 -10.861 1.00 85.25 110 TYR A N 1
ATOM 784 C CA . TYR A 1 110 ? 6.791 -0.070 -9.547 1.00 85.25 110 TYR A CA 1
ATOM 785 C C . TYR A 1 110 ? 5.759 1.047 -9.345 1.00 85.25 110 TYR A C 1
ATOM 787 O O . TYR A 1 110 ? 5.618 1.946 -10.179 1.00 85.25 110 TYR A O 1
ATOM 795 N N . TYR A 1 111 ? 5.088 1.024 -8.193 1.00 85.50 111 TYR A N 1
ATOM 796 C CA . TYR A 1 111 ? 4.145 2.052 -7.766 1.00 85.50 111 TYR A CA 1
ATOM 797 C C . TYR A 1 111 ? 4.569 2.624 -6.402 1.00 85.50 111 TYR A C 1
ATOM 799 O O . TYR A 1 111 ? 4.473 1.930 -5.382 1.00 85.50 111 TYR A O 1
ATOM 807 N N . PRO A 1 112 ? 5.055 3.881 -6.352 1.00 83.06 112 PRO A N 1
ATOM 808 C CA . PRO A 1 112 ? 5.462 4.527 -5.116 1.00 83.06 112 PRO A CA 1
ATOM 809 C C . PRO A 1 112 ? 4.237 4.817 -4.256 1.00 83.06 112 PRO A C 1
ATOM 811 O O . PRO A 1 112 ? 3.192 5.216 -4.766 1.00 83.06 112 PRO A O 1
ATOM 814 N N . GLY A 1 113 ? 4.397 4.694 -2.941 1.00 89.81 113 GLY A N 1
ATOM 815 C CA . GLY A 1 113 ? 3.302 4.846 -1.987 1.00 89.81 113 GLY A CA 1
ATOM 816 C C . GLY A 1 113 ? 2.712 3.494 -1.620 1.00 89.81 113 GLY A C 1
ATOM 817 O O . GLY A 1 113 ? 3.419 2.483 -1.631 1.00 89.81 113 GLY A O 1
ATOM 818 N N . GLY A 1 114 ? 1.436 3.485 -1.253 1.00 93.81 114 GLY A N 1
ATOM 819 C CA . GLY A 1 114 ? 0.793 2.252 -0.839 1.00 93.81 114 GLY A CA 1
ATOM 820 C C . GLY A 1 114 ? -0.511 2.452 -0.096 1.00 93.81 114 GLY A C 1
ATOM 821 O O . GLY A 1 114 ? -1.202 3.455 -0.271 1.00 93.81 114 GLY A O 1
ATOM 822 N N . LEU A 1 115 ? -0.835 1.478 0.742 1.00 96.38 115 LEU A N 1
ATOM 823 C CA . LEU A 1 115 ? -2.092 1.411 1.476 1.00 96.38 115 LEU A CA 1
ATOM 824 C C . LEU A 1 115 ? -1.832 1.166 2.958 1.00 96.38 115 LEU A C 1
ATOM 826 O O . LEU A 1 115 ? -0.920 0.422 3.312 1.00 96.38 115 LEU A O 1
ATOM 830 N N . GLN A 1 116 ? -2.653 1.754 3.818 1.00 97.75 116 GLN A N 1
ATOM 831 C CA . GLN A 1 116 ? -2.661 1.497 5.252 1.00 97.75 116 GLN A CA 1
ATOM 832 C C . GLN A 1 116 ? -4.043 1.011 5.675 1.00 97.75 116 GLN A C 1
ATOM 834 O O . GLN A 1 116 ? -5.036 1.716 5.515 1.00 97.75 116 GLN A O 1
ATOM 839 N N . PHE A 1 117 ? -4.090 -0.182 6.252 1.00 97.44 117 PHE A N 1
ATOM 840 C CA . PHE A 1 117 ? -5.266 -0.731 6.906 1.00 97.44 117 PHE A CA 1
ATOM 841 C C . PHE A 1 117 ? -5.177 -0.443 8.397 1.00 97.44 117 PHE A C 1
ATOM 843 O O . PHE A 1 117 ? -4.140 -0.698 9.017 1.00 97.44 117 PHE A O 1
ATOM 850 N N . HIS A 1 118 ? -6.264 0.041 8.982 1.00 98.12 118 HIS A N 1
ATOM 851 C CA . HIS A 1 118 ? -6.377 0.235 10.420 1.00 98.12 118 HIS A CA 1
ATOM 852 C C . HIS A 1 118 ? -7.581 -0.539 10.950 1.00 98.12 118 HIS A C 1
ATOM 854 O O . HIS A 1 118 ? -8.711 -0.323 10.520 1.00 98.12 118 HIS A O 1
ATOM 860 N N . HIS A 1 119 ? -7.334 -1.446 11.892 1.00 97.75 119 HIS A N 1
ATOM 861 C CA . HIS A 1 119 ? -8.372 -2.236 12.541 1.00 97.75 119 HIS A CA 1
ATOM 862 C C . HIS A 1 119 ? -8.732 -1.617 13.893 1.00 97.75 119 HIS A C 1
ATOM 864 O O . HIS A 1 119 ? -7.934 -1.662 14.836 1.00 97.75 119 HIS A O 1
ATOM 870 N N . ALA A 1 120 ? -9.941 -1.062 13.996 1.00 95.19 120 ALA A N 1
ATOM 871 C CA . ALA A 1 120 ? -10.361 -0.238 15.127 1.00 95.19 120 ALA A CA 1
ATOM 872 C C . ALA A 1 120 ? -10.365 -0.994 16.462 1.00 95.19 120 ALA A C 1
ATOM 874 O O . ALA A 1 120 ? -9.897 -0.466 17.468 1.00 95.19 120 ALA A O 1
ATOM 875 N N . ALA A 1 121 ? -10.845 -2.241 16.478 1.00 95.62 121 ALA A N 1
ATOM 876 C CA . ALA A 1 121 ? -11.001 -2.995 17.722 1.00 95.62 121 ALA A CA 1
ATOM 877 C C . ALA A 1 121 ? -9.659 -3.362 18.372 1.00 95.62 121 ALA A C 1
ATOM 879 O O . ALA A 1 121 ? -9.545 -3.367 19.595 1.00 95.62 121 ALA A O 1
ATOM 880 N N . SER A 1 122 ? -8.636 -3.669 17.569 1.00 96.25 122 SER A N 1
ATOM 881 C CA . SER A 1 122 ? -7.316 -4.041 18.093 1.00 96.25 122 SER A CA 1
ATOM 882 C C . SER A 1 122 ? -6.289 -2.909 18.046 1.00 96.25 122 SER A C 1
ATOM 884 O O . SER A 1 122 ? -5.157 -3.128 18.472 1.00 96.25 122 SER A O 1
ATOM 886 N N . GLY A 1 123 ? -6.621 -1.765 17.439 1.00 96.25 123 GLY A N 1
ATOM 887 C CA . GLY A 1 123 ? -5.676 -0.680 17.146 1.00 96.25 123 GLY A CA 1
ATOM 888 C C . GLY A 1 123 ? -4.503 -1.101 16.253 1.00 96.25 123 GLY A C 1
ATOM 889 O O . GLY A 1 123 ? -3.448 -0.470 16.283 1.00 96.25 123 GLY A O 1
ATOM 890 N N . LYS A 1 124 ? -4.639 -2.205 15.502 1.00 96.75 124 LYS A N 1
ATOM 891 C CA . LYS A 1 124 ? -3.548 -2.719 14.660 1.00 96.75 124 LYS A CA 1
ATOM 892 C C . LYS A 1 124 ? -3.514 -1.953 13.348 1.00 96.75 124 LYS A C 1
ATOM 894 O O . LYS A 1 124 ? -4.563 -1.670 12.772 1.00 96.75 124 LYS A O 1
ATOM 899 N N . THR A 1 125 ? -2.307 -1.696 12.863 1.00 98.12 125 THR A N 1
ATOM 900 C CA . THR A 1 125 ? -2.071 -1.102 11.548 1.00 98.12 125 THR A CA 1
ATOM 901 C C . THR A 1 125 ? -1.283 -2.061 10.674 1.00 98.12 125 THR A C 1
ATOM 903 O O . THR A 1 125 ? -0.346 -2.709 11.143 1.00 98.12 125 THR A O 1
ATOM 906 N N . VAL A 1 126 ? -1.669 -2.158 9.406 1.00 97.75 126 VAL A N 1
ATOM 907 C CA . VAL A 1 126 ? -0.932 -2.901 8.381 1.00 97.75 126 VAL A CA 1
ATOM 908 C C . VAL A 1 126 ? -0.676 -1.954 7.224 1.00 97.75 126 VAL A C 1
ATOM 910 O O . VAL A 1 126 ? -1.628 -1.443 6.640 1.00 97.75 126 VAL A O 1
ATOM 913 N N . LYS A 1 127 ? 0.589 -1.714 6.886 1.00 97.94 127 LYS A N 1
ATOM 914 C CA . LYS A 1 127 ? 0.959 -0.953 5.693 1.00 97.94 127 LYS A CA 1
ATOM 915 C C . LYS A 1 127 ? 1.454 -1.891 4.611 1.00 97.94 127 LYS A C 1
ATOM 917 O O . LYS A 1 127 ? 2.255 -2.788 4.871 1.00 97.94 127 LYS A O 1
ATOM 922 N N . LEU A 1 128 ? 0.991 -1.626 3.401 1.00 96.44 128 LEU A N 1
ATOM 923 C CA . LEU A 1 128 ? 1.429 -2.259 2.173 1.00 96.44 128 LEU A CA 1
ATOM 924 C C . LEU A 1 128 ? 2.191 -1.213 1.366 1.00 96.44 128 LEU A C 1
ATOM 926 O O . LEU A 1 128 ? 1.562 -0.405 0.684 1.00 96.44 128 LEU A O 1
ATOM 930 N N . MET A 1 129 ? 3.517 -1.167 1.500 1.00 92.62 129 MET A N 1
ATOM 931 C CA . MET A 1 129 ? 4.362 -0.235 0.749 1.00 92.62 129 MET A CA 1
ATOM 932 C C . MET A 1 129 ? 5.843 -0.664 0.699 1.00 92.62 129 MET A C 1
ATOM 934 O O . MET A 1 129 ? 6.359 -1.184 1.690 1.00 92.62 129 MET A O 1
ATOM 938 N N . PRO A 1 130 ? 6.557 -0.380 -0.410 1.00 87.69 130 PRO A N 1
ATOM 939 C CA . PRO A 1 130 ? 5.997 0.038 -1.699 1.00 87.69 130 PRO A CA 1
ATOM 940 C C . PRO A 1 130 ? 5.247 -1.123 -2.378 1.00 87.69 130 PRO A C 1
ATOM 942 O O . PRO A 1 130 ? 5.185 -2.222 -1.825 1.00 87.69 130 PRO A O 1
ATOM 945 N N . THR A 1 131 ? 4.637 -0.876 -3.541 1.00 89.38 131 THR A N 1
ATOM 946 C CA . THR A 1 131 ? 3.785 -1.868 -4.218 1.00 89.38 131 THR A CA 1
ATOM 947 C C . THR A 1 131 ? 4.207 -2.095 -5.668 1.00 89.38 131 THR A C 1
ATOM 949 O O . THR A 1 131 ? 4.768 -1.205 -6.316 1.00 89.38 131 THR A O 1
ATOM 952 N N . TRP A 1 132 ? 3.932 -3.294 -6.178 1.00 88.00 132 TRP A N 1
ATOM 953 C CA . TRP A 1 132 ? 4.264 -3.705 -7.535 1.00 88.00 132 TRP A CA 1
ATOM 954 C C . TRP A 1 132 ? 3.100 -4.433 -8.193 1.00 88.00 132 TRP A C 1
ATOM 956 O O . TRP A 1 132 ? 2.486 -5.324 -7.603 1.00 88.00 132 TRP A O 1
ATOM 966 N N . ILE A 1 133 ? 2.856 -4.109 -9.462 1.00 86.06 133 ILE A N 1
ATOM 967 C CA . ILE A 1 133 ? 2.027 -4.942 -10.336 1.00 86.06 133 ILE A CA 1
ATOM 968 C C . ILE A 1 133 ? 2.966 -5.794 -11.176 1.00 86.06 133 ILE A C 1
ATOM 970 O O . ILE A 1 133 ? 3.731 -5.279 -11.991 1.00 86.06 133 ILE A O 1
ATOM 974 N N . ARG A 1 134 ? 2.907 -7.109 -10.991 1.00 85.38 134 ARG A N 1
ATOM 975 C CA . ARG A 1 134 ? 3.593 -8.074 -11.845 1.00 85.38 134 ARG A CA 1
ATOM 976 C C . ARG A 1 134 ? 2.757 -8.294 -13.097 1.00 85.38 134 ARG A C 1
ATOM 978 O O . ARG A 1 134 ? 1.578 -8.618 -12.999 1.00 85.38 134 ARG A O 1
ATOM 985 N N . VAL A 1 135 ? 3.380 -8.145 -14.260 1.00 82.31 135 VAL A N 1
ATOM 986 C CA . VAL A 1 135 ? 2.755 -8.424 -15.561 1.00 82.31 135 VAL A CA 1
ATOM 987 C C . VAL A 1 135 ? 3.151 -9.817 -16.052 1.00 82.31 135 VAL A C 1
ATOM 989 O O . VAL A 1 135 ? 2.340 -10.509 -16.658 1.00 82.31 135 VAL A O 1
ATOM 992 N N . MET A 1 136 ? 4.379 -10.259 -15.759 1.00 80.56 136 MET A N 1
ATOM 993 C CA . MET A 1 136 ? 4.909 -11.548 -16.215 1.00 80.56 136 MET A CA 1
ATOM 994 C C . MET A 1 136 ? 5.888 -12.180 -15.203 1.00 80.56 136 MET A C 1
ATOM 996 O O . MET A 1 136 ? 6.419 -11.482 -14.338 1.00 80.56 136 MET A O 1
ATOM 1000 N N . PRO A 1 137 ? 6.136 -13.506 -15.268 1.00 77.62 137 PRO A N 1
ATOM 1001 C CA . PRO A 1 137 ? 5.416 -14.489 -16.091 1.00 77.62 137 PRO A CA 1
ATOM 1002 C C . PRO A 1 137 ? 3.986 -14.754 -15.602 1.00 77.62 137 PRO A C 1
ATOM 1004 O O . PRO A 1 137 ? 3.155 -15.205 -16.380 1.00 77.62 137 PRO A O 1
ATOM 1007 N N . ARG A 1 138 ? 3.691 -14.449 -14.336 1.00 82.75 138 ARG A N 1
ATOM 1008 C CA . ARG A 1 138 ? 2.375 -14.635 -13.724 1.00 82.75 138 ARG A CA 1
ATOM 1009 C C . ARG A 1 138 ? 1.857 -13.293 -13.219 1.00 82.75 138 ARG A C 1
ATOM 1011 O O . ARG A 1 138 ? 2.538 -12.701 -12.380 1.00 82.75 138 ARG A O 1
ATOM 1018 N N . PRO A 1 139 ? 0.718 -12.792 -13.717 1.00 84.38 139 PRO A N 1
ATOM 1019 C CA . PRO A 1 139 ? 0.210 -11.516 -13.262 1.00 84.38 139 PRO A CA 1
ATOM 1020 C C . PRO A 1 139 ? -0.193 -11.573 -11.792 1.00 84.38 139 PRO A C 1
ATOM 1022 O O . PRO A 1 139 ? -0.759 -12.561 -11.319 1.00 84.38 139 PRO A O 1
ATOM 1025 N N . GLY A 1 140 ? 0.097 -10.508 -11.063 1.00 87.25 140 GLY A N 1
ATOM 1026 C CA . GLY A 1 140 ? -0.174 -10.462 -9.636 1.00 87.25 140 GLY A CA 1
ATOM 1027 C C . GLY A 1 140 ? 0.142 -9.109 -9.029 1.00 87.25 140 GLY A C 1
ATOM 1028 O O . GLY A 1 140 ? 0.681 -8.219 -9.686 1.00 87.25 140 GLY A O 1
ATOM 1029 N N . TYR A 1 141 ? -0.189 -8.977 -7.754 1.00 87.75 141 TYR A N 1
ATOM 1030 C CA . TYR A 1 141 ? 0.068 -7.784 -6.965 1.00 87.75 141 TYR A CA 1
ATOM 1031 C C . TYR A 1 141 ? 0.934 -8.161 -5.768 1.00 87.75 141 TYR A C 1
ATOM 1033 O O . TYR A 1 141 ? 0.625 -9.119 -5.051 1.00 87.75 141 TYR A O 1
ATOM 1041 N N . SER A 1 142 ? 2.029 -7.436 -5.563 1.00 91.06 142 SER A N 1
ATOM 1042 C CA . SER A 1 142 ? 2.909 -7.615 -4.410 1.00 91.06 142 SER A CA 1
ATOM 1043 C C . SER A 1 142 ? 3.186 -6.291 -3.712 1.00 91.06 142 SER A C 1
ATOM 1045 O O . SER A 1 142 ? 3.084 -5.217 -4.307 1.00 91.06 142 SER A O 1
ATOM 1047 N N . ALA A 1 143 ? 3.509 -6.360 -2.425 1.00 93.88 143 ALA A N 1
ATOM 1048 C CA . ALA A 1 143 ? 3.860 -5.192 -1.630 1.00 93.88 143 ALA A CA 1
ATOM 1049 C C . ALA A 1 143 ? 4.810 -5.555 -0.491 1.00 93.88 143 ALA A C 1
ATOM 1051 O O . ALA A 1 143 ? 4.783 -6.682 0.006 1.00 93.88 143 ALA A O 1
ATOM 1052 N N . GLY A 1 144 ? 5.610 -4.586 -0.049 1.00 95.19 144 GLY A N 1
ATOM 1053 C CA . GLY A 1 144 ? 6.271 -4.663 1.251 1.00 95.19 144 GLY A CA 1
ATOM 1054 C C . GLY A 1 144 ? 5.234 -4.606 2.368 1.00 95.19 144 GLY A C 1
ATOM 1055 O O . GLY A 1 144 ? 4.199 -3.958 2.210 1.00 95.19 144 GLY A O 1
ATOM 1056 N N . VAL A 1 145 ? 5.486 -5.299 3.478 1.00 96.75 145 VAL A N 1
ATOM 1057 C CA . VAL A 1 145 ? 4.517 -5.430 4.576 1.00 96.75 145 VAL A CA 1
ATOM 1058 C C . VAL A 1 145 ? 5.124 -4.926 5.875 1.00 96.75 145 VAL A C 1
ATOM 1060 O O . VAL A 1 145 ? 6.149 -5.432 6.337 1.00 96.75 145 VAL A O 1
ATOM 1063 N N . GLU A 1 146 ? 4.445 -3.968 6.494 1.00 97.88 146 GLU A N 1
ATOM 1064 C CA . GLU A 1 146 ? 4.729 -3.473 7.839 1.00 97.88 146 GLU A CA 1
ATOM 1065 C C . GLU A 1 146 ? 3.490 -3.670 8.713 1.00 97.88 146 GLU A C 1
ATOM 1067 O O . GLU A 1 146 ? 2.372 -3.365 8.295 1.00 97.88 146 GLU A O 1
ATOM 1072 N N . VAL A 1 147 ? 3.673 -4.168 9.933 1.00 97.19 147 VAL A N 1
ATOM 1073 C CA . VAL A 1 147 ? 2.600 -4.335 10.916 1.00 97.19 147 VAL A CA 1
ATOM 1074 C C . VAL A 1 147 ? 2.985 -3.569 12.169 1.00 97.19 147 VAL A C 1
ATOM 1076 O O . VAL A 1 147 ? 4.035 -3.818 12.750 1.00 97.19 147 VAL A O 1
ATOM 1079 N N . ASN A 1 148 ? 2.139 -2.637 12.609 1.00 97.25 148 ASN A N 1
ATOM 1080 C CA . ASN A 1 148 ? 2.380 -1.814 13.799 1.00 97.25 148 ASN A CA 1
ATOM 1081 C C . ASN A 1 148 ? 3.742 -1.083 13.809 1.00 97.25 148 ASN A C 1
ATOM 1083 O O . ASN A 1 148 ? 4.351 -0.930 14.866 1.00 97.25 148 ASN A O 1
ATOM 1087 N N . GLY A 1 149 ? 4.236 -0.631 12.653 1.00 95.94 149 GLY A N 1
ATOM 1088 C CA . GLY A 1 149 ? 5.552 0.014 12.558 1.00 95.94 149 GLY A CA 1
ATOM 1089 C C . GLY A 1 149 ? 6.724 -0.950 12.362 1.00 95.94 149 GLY A C 1
ATOM 1090 O O . GLY A 1 149 ? 7.834 -0.503 12.082 1.00 95.94 149 GLY A O 1
ATOM 1091 N N . GLU A 1 150 ? 6.503 -2.259 12.489 1.00 97.25 150 GLU A N 1
ATOM 1092 C CA . GLU A 1 150 ? 7.533 -3.277 12.307 1.00 97.25 150 GLU A CA 1
ATOM 1093 C C . GLU A 1 150 ? 7.474 -3.859 10.896 1.00 97.25 150 GLU A C 1
ATOM 1095 O O . GLU A 1 150 ? 6.453 -4.392 10.458 1.00 97.25 150 GLU A O 1
ATOM 1100 N N . LYS A 1 151 ? 8.590 -3.766 10.172 1.00 96.88 151 LYS A N 1
ATOM 1101 C CA . LYS A 1 151 ? 8.722 -4.367 8.848 1.00 96.88 151 LYS A CA 1
ATOM 1102 C C . LYS A 1 151 ? 8.744 -5.890 8.976 1.00 96.88 151 LYS A C 1
ATOM 1104 O O . LYS A 1 151 ? 9.670 -6.452 9.552 1.00 96.88 151 LYS A O 1
ATOM 1109 N N . ILE A 1 152 ? 7.756 -6.541 8.374 1.00 96.56 152 ILE A N 1
ATOM 1110 C CA . ILE A 1 152 ? 7.608 -8.000 8.362 1.00 96.56 152 ILE A CA 1
ATOM 1111 C C . ILE A 1 152 ? 8.286 -8.605 7.134 1.00 96.56 152 ILE A C 1
ATOM 1113 O O . ILE A 1 152 ? 8.937 -9.643 7.228 1.00 96.56 152 ILE A O 1
ATOM 1117 N N . ALA A 1 153 ? 8.144 -7.956 5.977 1.00 95.38 153 ALA A N 1
ATOM 1118 C CA . ALA A 1 153 ? 8.705 -8.434 4.721 1.00 95.38 153 ALA A CA 1
ATOM 1119 C C . ALA A 1 153 ? 9.002 -7.275 3.767 1.00 95.38 153 ALA A C 1
ATOM 1121 O O . ALA A 1 153 ? 8.260 -6.295 3.710 1.00 95.38 153 ALA A O 1
ATOM 1122 N N . ASP A 1 154 ? 10.074 -7.418 2.987 1.00 90.69 154 ASP A N 1
ATOM 1123 C CA . ASP A 1 154 ? 10.372 -6.525 1.861 1.00 90.69 154 ASP A CA 1
ATOM 1124 C C . ASP A 1 154 ? 9.336 -6.634 0.742 1.00 90.69 154 ASP A C 1
ATOM 1126 O O . ASP A 1 154 ? 9.025 -5.641 0.090 1.00 90.69 154 ASP A O 1
ATOM 1130 N N . GLU A 1 155 ? 8.792 -7.835 0.537 1.00 90.69 155 GLU A N 1
ATOM 1131 C CA . GLU A 1 155 ? 7.796 -8.104 -0.488 1.00 90.69 155 GLU A CA 1
ATOM 1132 C C . GLU A 1 155 ? 7.019 -9.388 -0.180 1.00 90.69 155 GLU A C 1
ATOM 1134 O O . GLU A 1 155 ? 7.605 -10.428 0.128 1.00 90.69 155 GLU A O 1
ATOM 1139 N N . VAL A 1 156 ? 5.696 -9.323 -0.309 1.00 91.69 156 VAL A N 1
ATOM 1140 C CA . VAL A 1 156 ? 4.772 -10.461 -0.262 1.00 91.69 156 VAL A CA 1
ATOM 1141 C C . VAL A 1 156 ? 3.816 -10.354 -1.442 1.00 91.69 156 VAL A C 1
ATOM 1143 O O . VAL A 1 156 ? 3.321 -9.267 -1.744 1.00 91.69 156 VAL A O 1
ATOM 1146 N N . GLN A 1 157 ? 3.532 -11.477 -2.104 1.00 88.56 157 GLN A N 1
ATOM 1147 C CA . GLN A 1 157 ? 2.461 -11.537 -3.093 1.00 88.56 157 GLN A CA 1
ATOM 1148 C C . GLN A 1 157 ? 1.107 -11.584 -2.378 1.00 88.56 157 GLN A C 1
ATOM 1150 O O . GLN A 1 157 ? 0.823 -12.510 -1.623 1.00 88.56 157 GLN A O 1
ATOM 1155 N N . ILE A 1 158 ? 0.297 -10.556 -2.606 1.00 87.19 158 ILE A N 1
ATOM 1156 C CA . ILE A 1 158 ? -0.974 -10.297 -1.912 1.00 87.19 158 ILE A CA 1
ATOM 1157 C C . ILE A 1 158 ? -2.185 -10.439 -2.837 1.00 87.19 158 ILE A C 1
ATOM 1159 O O . ILE A 1 158 ? -3.314 -10.530 -2.366 1.00 87.19 158 ILE A O 1
ATOM 1163 N N . GLY A 1 159 ? -1.953 -10.488 -4.148 1.00 81.38 159 GLY A N 1
ATOM 1164 C CA . GLY A 1 159 ? -2.963 -10.794 -5.147 1.00 81.38 159 GLY A CA 1
ATOM 1165 C C . GLY A 1 159 ? -2.378 -11.678 -6.236 1.00 81.38 159 GLY A C 1
ATOM 1166 O O . GLY A 1 159 ? -1.251 -11.469 -6.698 1.00 81.38 159 GLY A O 1
ATOM 1167 N N . ASP A 1 160 ? -3.158 -12.661 -6.656 1.00 75.00 160 ASP A N 1
ATOM 1168 C CA . ASP A 1 160 ? -2.836 -13.523 -7.780 1.00 75.00 160 ASP A CA 1
ATOM 1169 C C . ASP A 1 160 ? -3.994 -13.518 -8.774 1.00 75.00 160 ASP A C 1
ATOM 1171 O O . ASP A 1 160 ? -5.150 -13.360 -8.387 1.00 75.00 160 ASP A O 1
ATOM 1175 N N . THR A 1 161 ? -3.681 -13.692 -10.051 1.00 64.00 161 THR A N 1
ATOM 1176 C CA . THR A 1 161 ? -4.673 -13.797 -11.129 1.00 64.00 161 THR A CA 1
ATOM 1177 C C . THR A 1 161 ? -5.022 -15.245 -11.445 1.00 64.00 161 THR A C 1
ATOM 1179 O O . THR A 1 161 ? -5.430 -15.547 -12.562 1.00 64.00 161 THR A O 1
ATOM 1182 N N . ASN A 1 162 ? -4.867 -16.143 -10.468 1.00 56.97 162 ASN A N 1
ATOM 1183 C CA . ASN A 1 162 ? -5.293 -17.532 -10.572 1.00 56.97 162 ASN A CA 1
ATOM 1184 C C . ASN A 1 162 ? -6.806 -17.616 -10.826 1.00 56.97 162 ASN A C 1
ATOM 1186 O O . ASN A 1 162 ? -7.608 -17.717 -9.902 1.00 56.97 162 ASN A O 1
ATOM 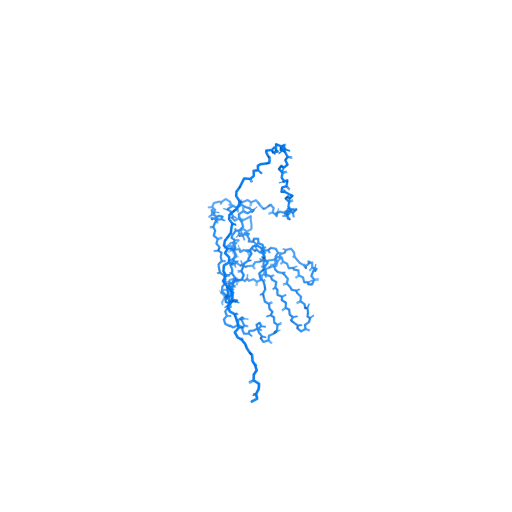1190 N N . TYR A 1 163 ? -7.175 -17.569 -12.101 1.00 46.22 163 TYR A N 1
ATOM 1191 C CA . TYR A 1 163 ? -8.383 -18.169 -12.631 1.00 46.22 163 TYR A CA 1
ATOM 1192 C C . TYR A 1 163 ? -8.056 -19.650 -12.848 1.00 46.22 163 TYR A C 1
ATOM 1194 O O . TYR A 1 163 ? -7.593 -20.030 -13.923 1.00 46.22 163 TYR A O 1
ATOM 1202 N N . GLU A 1 164 ? -8.203 -20.458 -11.799 1.00 44.53 164 GLU A N 1
ATOM 1203 C CA . GLU A 1 164 ? -8.451 -21.899 -11.958 1.00 44.53 164 GLU A CA 1
ATOM 1204 C C . GLU A 1 164 ? -9.960 -22.148 -11.940 1.00 44.53 164 GLU A C 1
ATOM 1206 O O . GLU A 1 164 ? -10.651 -21.496 -11.121 1.00 44.53 164 GLU A O 1
#

pLDDT: mean 73.87, std 22.52, range [34.12, 98.12]

Secondary structure (DSSP, 8-state):
------------------------------------------PPPPTT-B--SS-EEEEEPPHHHHHHHHHTTEEEEEETT-EE-TTSSEEEEE--GGG-SB--TTSEEEESSEEEEEETTTTEEEEEEEEEEE-SSS-EEEEEEEETTEEEEEEEEEEE----

Organism: NCBI:txid1775135

Foldseek 3Di:
DDDDDDDDDDDDDDDDDDDDDDDDDDDDDPPPPDPPDPPDDAFDFDPDDFAPLFDKDKFFADPVNVVVCVVQQKAKDWFPPKHQDPVNGIIIFRFHCPNHRGQGPQQKTWTATFMWIAGVVVRKIKTFPDKIFHPPPFTFIKGFIDIPNRGPGRIDTPTGPPPD

Sequence (164 aa):
MRKYGLSRLTVVAAVAALALPLGLASAGAADHQQANTPKAASAVPFPGAYISPWGSADVALSPEALQWMEASGITLEAIAPFKMHADGRGFSMPIGSTAGDHLDSQGRIYYPGGLQFHHAASGKTVKLMPTWIRVMPRPGYSAGVEVNGEKIADEVQIGDTNYE

Radius of gyration: 27.35 Å; chains: 1; bounding box: 65×80×54 Å